Protein AF-A0A165HTV1-F1 (afdb_monomer)

Radius of gyration: 27.48 Å; Cα contacts (8 Å, |Δi|>4): 92; chains: 1; bounding box: 51×58×82 Å

Structure (mmCIF, N/CA/C/O backbone):
data_AF-A0A165HTV1-F1
#
_entry.id   AF-A0A165HTV1-F1
#
loop_
_atom_site.group_PDB
_atom_site.id
_atom_site.type_symbol
_atom_site.label_atom_id
_atom_site.label_alt_id
_atom_site.label_comp_id
_atom_site.label_asym_id
_atom_site.label_entity_id
_atom_site.label_seq_id
_atom_site.pdbx_PDB_ins_code
_atom_site.Cartn_x
_atom_site.Cartn_y
_atom_site.Cartn_z
_atom_site.occupancy
_atom_site.B_iso_or_equiv
_atom_site.auth_seq_id
_atom_site.auth_comp_id
_atom_site.auth_asym_id
_atom_site.auth_atom_id
_atom_site.pdbx_PDB_model_num
ATOM 1 N N . MET A 1 1 ? -6.640 -5.049 62.731 1.00 47.56 1 MET A N 1
ATOM 2 C CA . MET A 1 1 ? -7.026 -6.453 63.006 1.00 47.56 1 MET A CA 1
ATOM 3 C C . MET A 1 1 ? -8.033 -6.910 61.956 1.00 47.56 1 MET A C 1
ATOM 5 O O . MET A 1 1 ? -9.072 -6.269 61.842 1.00 47.56 1 MET A O 1
ATOM 9 N N . PRO A 1 2 ? -7.730 -7.947 61.161 1.00 51.22 2 PRO A N 1
ATOM 10 C CA . PRO A 1 2 ? -8.588 -8.411 60.075 1.00 51.22 2 PRO A CA 1
ATOM 11 C C . PRO A 1 2 ? -9.704 -9.312 60.615 1.00 51.22 2 PRO A C 1
ATOM 13 O O . PRO A 1 2 ? -9.443 -10.218 61.405 1.00 51.22 2 PRO A O 1
ATOM 16 N N . LYS A 1 3 ? -10.946 -9.103 60.170 1.00 51.25 3 LYS A N 1
ATOM 17 C CA . LYS A 1 3 ? -12.055 -10.032 60.431 1.00 51.25 3 LYS A CA 1
ATOM 18 C C . LYS A 1 3 ? -12.548 -10.603 59.104 1.00 51.25 3 LYS A C 1
ATOM 20 O O . LYS A 1 3 ? -13.327 -9.980 58.393 1.00 51.25 3 LYS A O 1
ATOM 25 N N . LYS A 1 4 ? -12.026 -11.790 58.783 1.00 53.06 4 LYS A N 1
ATOM 26 C CA . LYS A 1 4 ? -12.460 -12.660 57.684 1.00 53.06 4 LYS A CA 1
ATOM 27 C C . LYS A 1 4 ? -13.882 -13.174 57.961 1.00 53.06 4 LYS A C 1
ATOM 29 O O . LYS A 1 4 ? -14.156 -13.618 59.074 1.00 53.06 4 LYS A O 1
ATOM 34 N N . ARG A 1 5 ? -14.753 -13.184 56.951 1.00 61.00 5 ARG A N 1
ATOM 35 C CA . ARG A 1 5 ? -15.980 -14.006 56.894 1.00 61.00 5 ARG A CA 1
ATOM 36 C C . ARG A 1 5 ? -15.991 -14.644 55.498 1.00 61.00 5 ARG A C 1
ATOM 38 O O . ARG A 1 5 ? -15.938 -13.912 54.522 1.00 61.00 5 ARG A O 1
ATOM 45 N N . LYS A 1 6 ? -15.573 -15.909 55.394 1.00 51.25 6 LYS A N 1
ATOM 46 C CA . LYS A 1 6 ? -16.342 -17.169 55.511 1.00 51.25 6 LYS A CA 1
ATOM 47 C C . LYS A 1 6 ? -17.028 -17.481 54.174 1.00 51.25 6 LYS A C 1
ATOM 49 O O . LYS A 1 6 ? -18.125 -17.018 53.909 1.00 51.25 6 LYS A O 1
ATOM 54 N N . SER A 1 7 ? -16.281 -18.203 53.345 1.00 56.66 7 SER A N 1
ATOM 55 C CA . SER A 1 7 ? -16.725 -18.924 52.156 1.00 56.66 7 SER A CA 1
ATOM 56 C C . SER A 1 7 ? -17.648 -20.077 52.552 1.00 56.66 7 SER A C 1
ATOM 58 O O . SER A 1 7 ? -17.333 -20.797 53.506 1.00 56.66 7 SER A O 1
ATOM 60 N N . ASP A 1 8 ? -18.735 -20.255 51.807 1.00 55.16 8 ASP A N 1
ATOM 61 C CA . ASP A 1 8 ? -19.565 -21.459 51.842 1.00 55.16 8 ASP A CA 1
ATOM 62 C C . ASP A 1 8 ? -18.913 -22.619 51.057 1.00 55.16 8 ASP A C 1
ATOM 64 O O . ASP A 1 8 ? -18.135 -22.367 50.129 1.00 55.16 8 ASP A O 1
ATOM 68 N N . PRO A 1 9 ? -19.185 -23.882 51.443 1.00 50.53 9 PRO A N 1
ATOM 69 C CA . PRO A 1 9 ? -18.551 -25.075 50.895 1.00 50.53 9 PRO A CA 1
ATOM 70 C C . PRO A 1 9 ? -19.368 -25.675 49.741 1.00 50.53 9 PRO A C 1
ATOM 72 O O . PRO A 1 9 ? -20.582 -25.827 49.842 1.00 50.53 9 PRO A O 1
ATOM 75 N N . ILE A 1 10 ? -18.691 -26.086 48.668 1.00 51.69 10 ILE A N 1
ATOM 76 C CA . ILE A 1 10 ? -19.240 -27.034 47.693 1.00 51.69 10 ILE A CA 1
ATOM 77 C C . ILE A 1 10 ? -18.378 -28.296 47.782 1.00 51.69 10 ILE A C 1
ATOM 79 O O . ILE A 1 10 ? -17.243 -28.326 47.307 1.00 51.69 10 ILE A O 1
ATOM 83 N N . ASP A 1 11 ? -18.933 -29.291 48.475 1.00 42.69 11 ASP A N 1
ATOM 84 C CA . ASP A 1 11 ? -18.654 -30.726 48.339 1.00 42.69 11 ASP A CA 1
ATOM 85 C C . ASP A 1 11 ? -18.719 -31.086 46.838 1.00 42.69 11 ASP A C 1
ATOM 87 O O . ASP A 1 11 ? -19.642 -30.673 46.142 1.00 42.69 11 ASP A O 1
ATOM 91 N N . GLY A 1 12 ? -17.760 -31.765 46.216 1.00 39.94 12 GLY A N 1
ATOM 92 C CA . GLY A 1 12 ? -17.128 -32.982 46.703 1.00 39.94 12 GLY A CA 1
ATOM 93 C C . GLY A 1 12 ? -17.644 -34.167 45.882 1.00 39.94 12 GLY A C 1
ATOM 94 O O . GLY A 1 12 ? -18.476 -34.935 46.342 1.00 39.94 12 GLY A O 1
ATOM 95 N N . ALA A 1 13 ? -17.154 -34.315 44.650 1.00 42.66 13 ALA A N 1
ATOM 96 C CA . ALA A 1 13 ? -17.182 -35.590 43.936 1.00 42.66 13 ALA A CA 1
ATOM 97 C C . ALA A 1 13 ? -15.896 -35.712 43.110 1.00 42.66 13 ALA A C 1
ATOM 99 O O . ALA A 1 13 ? -15.785 -35.221 41.988 1.00 42.66 13 ALA A O 1
ATOM 100 N N . VAL A 1 14 ? -14.904 -36.312 43.758 1.00 46.09 14 VAL A N 1
ATOM 101 C CA . VAL A 1 14 ? -13.674 -36.851 43.183 1.00 46.09 14 VAL A CA 1
ATOM 102 C C . VAL A 1 14 ? -13.957 -38.302 42.761 1.00 46.09 14 VAL A C 1
ATOM 104 O O . VAL A 1 14 ? -14.772 -38.974 43.390 1.00 46.09 14 VAL A O 1
ATOM 107 N N . 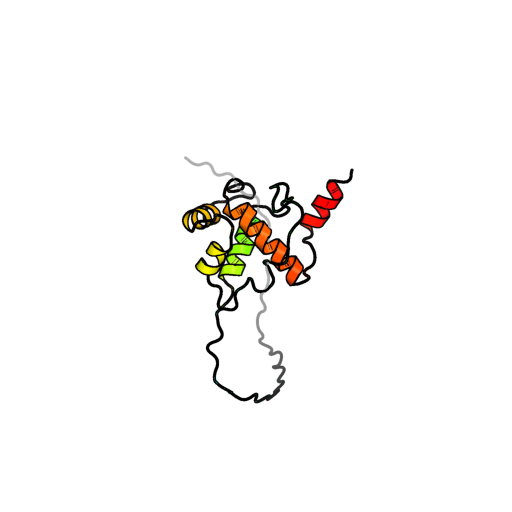GLU A 1 15 ? -13.494 -38.745 41.593 1.00 42.53 15 GLU A N 1
ATOM 108 C CA . GLU A 1 15 ? -12.439 -39.761 41.359 1.00 42.53 15 GLU A CA 1
ATOM 109 C C . GLU A 1 15 ? -12.725 -40.358 39.947 1.00 42.53 15 GLU A C 1
ATOM 111 O O . GLU A 1 15 ? -13.864 -40.259 39.482 1.00 42.53 15 GLU A O 1
ATOM 116 N N . PRO A 1 16 ? -11.832 -41.129 39.295 1.00 50.03 16 PRO A N 1
ATOM 117 C CA . PRO A 1 16 ? -10.380 -41.007 39.201 1.00 50.03 16 PRO A CA 1
ATOM 118 C C . PRO A 1 16 ? -9.821 -41.195 37.764 1.00 50.03 16 PRO A C 1
ATOM 120 O O . PRO A 1 16 ? -10.471 -41.675 36.842 1.00 50.03 16 PRO A O 1
ATOM 123 N N . ASN A 1 17 ? -8.546 -40.822 37.654 1.00 42.66 17 ASN A N 1
ATOM 124 C CA . ASN A 1 17 ? -7.499 -41.073 36.653 1.00 42.66 17 ASN A CA 1
ATOM 125 C C . ASN A 1 17 ? -7.639 -42.228 35.630 1.00 42.66 17 ASN A C 1
ATOM 127 O O . ASN A 1 17 ? -8.029 -43.343 35.971 1.00 42.66 17 ASN A O 1
ATOM 131 N N . GLY A 1 18 ? -7.088 -41.996 34.426 1.00 32.91 18 GLY A N 1
ATOM 132 C CA . GLY A 1 18 ? -6.685 -43.050 33.484 1.00 32.91 18 GLY A CA 1
ATOM 133 C C . GLY A 1 18 ? -6.044 -42.542 32.180 1.00 32.91 18 GLY A C 1
ATOM 134 O O . GLY A 1 18 ? -6.711 -42.494 31.154 1.00 32.91 18 GLY A O 1
ATOM 135 N N . ASP A 1 19 ? -4.751 -42.199 32.212 1.00 41.09 19 ASP A N 1
ATOM 136 C CA . ASP A 1 19 ? -3.818 -42.318 31.067 1.00 41.09 19 ASP A CA 1
ATOM 137 C C . ASP A 1 19 ? -3.170 -43.716 31.200 1.00 41.09 19 ASP A C 1
ATOM 139 O O . ASP A 1 19 ? -2.863 -44.080 32.344 1.00 41.09 19 ASP A O 1
ATOM 143 N N . PRO A 1 20 ? -3.021 -44.556 30.146 1.00 43.56 20 PRO A N 1
ATOM 144 C CA . PRO A 1 20 ? -2.063 -44.290 29.063 1.00 43.56 20 PRO A CA 1
ATOM 145 C C . PRO A 1 20 ? -2.408 -44.886 27.684 1.00 43.56 20 PRO A C 1
ATOM 147 O O . PRO A 1 20 ? -3.185 -45.829 27.557 1.00 43.56 20 PRO A O 1
ATOM 150 N N . GLY A 1 21 ? -1.734 -44.426 26.624 1.00 32.41 21 GLY A N 1
ATOM 151 C CA . GLY A 1 21 ? -1.620 -45.258 25.420 1.00 32.41 21 GLY A CA 1
ATOM 152 C C . GLY A 1 21 ? -1.330 -44.542 24.112 1.00 32.41 21 GLY A C 1
ATOM 153 O O . GLY A 1 21 ? -2.235 -44.154 23.381 1.00 32.41 21 GLY A O 1
ATOM 154 N N . SER A 1 22 ? -0.047 -44.505 23.752 1.00 44.62 22 SER A N 1
ATOM 155 C CA . SER A 1 22 ? 0.404 -44.408 22.362 1.00 44.62 22 SER A CA 1
ATOM 156 C C . SER A 1 22 ? -0.368 -45.367 21.448 1.00 44.62 22 SER A C 1
ATOM 158 O O . SER A 1 22 ? -0.329 -46.579 21.654 1.00 44.62 22 SER A O 1
ATOM 160 N N . SER A 1 23 ? -0.939 -44.859 20.353 1.00 45.19 23 SER A N 1
ATOM 161 C CA . SER A 1 23 ? -1.073 -45.666 19.143 1.00 45.19 23 SER A CA 1
ATOM 162 C C . SER A 1 23 ? -0.932 -44.834 17.875 1.00 45.19 23 SER A C 1
ATOM 164 O O . SER A 1 23 ? -1.604 -43.833 17.641 1.00 45.19 23 SER A O 1
ATOM 166 N N . LYS A 1 24 ? 0.027 -45.297 17.084 1.00 47.06 24 LYS A N 1
ATOM 167 C CA . LYS A 1 24 ? 0.485 -44.830 15.784 1.00 47.06 24 LYS A CA 1
ATOM 168 C C . LYS A 1 24 ? -0.684 -44.751 14.795 1.00 47.06 24 LYS A C 1
ATOM 170 O O . LYS A 1 24 ? -1.424 -45.720 14.651 1.00 47.06 24 LYS A O 1
ATOM 175 N N . ARG A 1 25 ? -0.766 -43.674 14.008 1.00 40.16 25 ARG A N 1
ATOM 176 C CA . ARG A 1 25 ? -1.378 -43.741 12.672 1.00 40.16 25 ARG A CA 1
ATOM 177 C C . ARG A 1 25 ? -0.339 -43.424 11.610 1.00 40.16 25 ARG A C 1
ATOM 179 O O . ARG A 1 25 ? 0.544 -42.594 11.795 1.00 40.16 25 ARG A O 1
ATOM 186 N N . ALA A 1 26 ? -0.426 -44.252 10.582 1.00 38.34 26 ALA A N 1
ATOM 187 C CA . ALA A 1 26 ? 0.586 -44.582 9.610 1.00 38.34 26 ALA A CA 1
ATOM 188 C C . ALA A 1 26 ? 1.022 -43.406 8.735 1.00 38.34 26 ALA A C 1
ATOM 190 O O . ALA A 1 26 ? 0.245 -42.517 8.396 1.00 38.34 26 ALA A O 1
ATOM 191 N N . ARG A 1 27 ? 2.290 -43.507 8.336 1.00 39.53 27 ARG A N 1
ATOM 192 C CA . ARG A 1 27 ? 2.888 -42.864 7.172 1.00 39.53 27 ARG A CA 1
ATOM 193 C C . ARG A 1 27 ? 2.050 -43.226 5.941 1.00 39.53 27 ARG A C 1
ATOM 195 O O . ARG A 1 27 ? 1.814 -44.411 5.716 1.00 39.53 27 ARG A O 1
ATOM 202 N N . HIS A 1 28 ? 1.615 -42.231 5.174 1.00 37.28 28 HIS A N 1
ATOM 203 C CA . HIS A 1 28 ? 1.275 -42.453 3.775 1.00 37.28 28 HIS A CA 1
ATOM 204 C C . HIS A 1 28 ? 2.511 -42.098 2.964 1.00 37.28 28 HIS A C 1
ATOM 206 O O . HIS A 1 28 ? 2.866 -40.932 2.803 1.00 37.28 28 HIS A O 1
ATOM 212 N N . ASP A 1 29 ? 3.186 -43.164 2.577 1.00 36.09 29 ASP A N 1
ATOM 213 C CA . ASP A 1 29 ? 4.244 -43.211 1.596 1.00 36.09 29 ASP A CA 1
ATOM 214 C C . ASP A 1 29 ? 3.612 -42.977 0.218 1.00 36.09 29 ASP A C 1
ATOM 216 O O . ASP A 1 29 ? 2.702 -43.703 -0.180 1.00 36.09 29 ASP A O 1
ATOM 220 N N . THR A 1 30 ? 4.033 -41.921 -0.467 1.00 43.62 30 THR A N 1
ATOM 221 C CA . THR A 1 30 ? 3.976 -41.862 -1.928 1.00 43.62 30 THR A CA 1
ATOM 222 C C . THR A 1 30 ? 5.293 -41.279 -2.380 1.00 43.62 30 THR A C 1
ATOM 224 O O . THR A 1 30 ? 5.436 -40.063 -2.515 1.00 43.62 30 THR A O 1
ATOM 227 N N . ASP A 1 31 ? 6.244 -42.184 -2.575 1.00 38.78 31 ASP A N 1
ATOM 228 C CA . ASP A 1 31 ? 7.296 -42.048 -3.565 1.00 38.78 31 ASP A CA 1
ATOM 229 C C . ASP A 1 31 ? 6.686 -41.614 -4.907 1.00 38.78 31 ASP A C 1
ATOM 231 O O . ASP A 1 31 ? 5.995 -42.378 -5.582 1.00 38.78 31 ASP A O 1
ATOM 235 N N . LEU A 1 32 ? 6.944 -40.369 -5.297 1.00 44.56 32 LEU A N 1
ATOM 236 C CA . LEU A 1 32 ? 6.992 -39.979 -6.699 1.00 44.56 32 LEU A CA 1
ATOM 237 C C . LEU A 1 32 ? 8.322 -39.274 -6.921 1.00 44.56 32 LEU A C 1
ATOM 239 O O . LEU A 1 32 ? 8.458 -38.054 -6.829 1.00 44.56 32 LEU A O 1
ATOM 243 N N . ASP A 1 33 ? 9.302 -40.134 -7.173 1.00 35.94 33 ASP A N 1
ATOM 244 C CA . ASP A 1 33 ? 10.484 -39.861 -7.963 1.00 35.94 33 ASP A CA 1
ATOM 245 C C . ASP A 1 33 ? 10.069 -39.152 -9.261 1.00 35.94 33 ASP A C 1
ATOM 247 O O . ASP A 1 33 ? 9.406 -39.713 -10.134 1.00 35.94 33 ASP A O 1
ATOM 251 N N . ALA A 1 34 ? 10.418 -37.877 -9.353 1.00 39.06 34 ALA A N 1
ATOM 252 C CA . ALA A 1 34 ? 10.495 -37.168 -10.613 1.00 39.06 34 ALA A CA 1
ATOM 253 C C . ALA A 1 34 ? 11.790 -36.366 -10.586 1.00 39.06 34 ALA A C 1
ATOM 255 O O . ALA A 1 34 ? 11.840 -35.199 -10.195 1.00 39.06 34 ALA A O 1
ATOM 256 N N . THR A 1 35 ? 12.862 -37.044 -10.983 1.00 42.78 35 THR A N 1
ATOM 257 C CA . THR A 1 35 ? 14.114 -36.429 -11.396 1.00 42.78 35 THR A CA 1
ATOM 258 C C . THR A 1 35 ? 13.819 -35.443 -12.528 1.00 42.78 35 THR A C 1
ATOM 260 O O . THR A 1 35 ? 13.558 -35.845 -13.661 1.00 42.78 35 THR A O 1
ATOM 263 N N . MET A 1 36 ? 13.843 -34.146 -12.233 1.00 44.41 36 MET A N 1
ATOM 264 C CA . MET A 1 36 ? 13.860 -33.101 -13.255 1.00 44.41 36 MET A CA 1
ATOM 265 C C . MET A 1 36 ? 15.119 -32.270 -13.053 1.00 44.41 36 MET A C 1
ATOM 267 O O . MET A 1 36 ? 15.149 -31.298 -12.306 1.00 44.41 36 MET A O 1
ATOM 271 N N . ASP A 1 37 ? 16.175 -32.814 -13.650 1.00 33.66 37 ASP A N 1
ATOM 272 C CA . ASP A 1 37 ? 17.230 -32.126 -14.383 1.00 33.66 37 ASP A CA 1
ATOM 273 C C . ASP A 1 37 ? 17.591 -30.709 -13.912 1.00 33.66 37 ASP A C 1
ATOM 275 O O . ASP A 1 37 ? 16.935 -29.706 -14.204 1.00 33.66 37 ASP A O 1
ATOM 279 N N . ALA A 1 38 ? 18.716 -30.648 -13.203 1.00 45.19 38 ALA A N 1
ATOM 280 C CA . ALA A 1 38 ? 19.473 -29.431 -13.007 1.00 45.19 38 ALA A CA 1
ATOM 281 C C . ALA A 1 38 ? 20.043 -28.962 -14.354 1.00 45.19 38 ALA A C 1
ATOM 283 O O . ALA A 1 38 ? 21.141 -29.353 -14.742 1.00 45.19 38 ALA A O 1
ATOM 284 N N . SER A 1 39 ? 19.328 -28.056 -15.014 1.00 44.88 39 SER A N 1
ATOM 285 C CA . SER A 1 39 ? 19.890 -27.221 -16.070 1.00 44.88 39 SER A CA 1
ATOM 286 C C . SER A 1 39 ? 20.094 -25.803 -15.541 1.00 44.88 39 SER A C 1
ATOM 288 O O . SER A 1 39 ? 19.166 -25.035 -15.294 1.00 44.88 39 SER A O 1
ATOM 290 N N . SER A 1 40 ? 21.366 -25.495 -15.305 1.00 47.34 40 SER A N 1
ATOM 291 C CA . SER A 1 40 ? 21.884 -24.181 -14.953 1.00 47.34 40 SER A CA 1
ATOM 292 C C . SER A 1 40 ? 21.719 -23.166 -16.087 1.00 47.34 40 SER A C 1
ATOM 294 O O . SER A 1 40 ? 21.837 -23.534 -17.252 1.00 47.34 40 SER A O 1
ATOM 296 N N . ALA A 1 41 ? 21.678 -21.891 -15.690 1.00 36.50 41 ALA A N 1
ATOM 297 C CA . ALA A 1 41 ? 22.098 -20.690 -16.423 1.00 36.50 41 ALA A CA 1
ATOM 298 C C . ALA A 1 41 ? 20.973 -19.724 -16.818 1.00 36.50 41 ALA A C 1
ATOM 300 O O . ALA A 1 41 ? 20.183 -19.934 -17.730 1.00 36.50 41 ALA A O 1
ATOM 301 N N . GLY A 1 42 ? 21.008 -18.595 -16.119 1.00 36.88 42 GLY A N 1
ATOM 302 C CA . GLY A 1 42 ? 20.244 -17.389 -16.362 1.00 36.88 42 GLY A CA 1
ATOM 303 C C . GLY A 1 42 ? 20.093 -16.706 -15.019 1.00 36.88 42 GLY A C 1
ATOM 304 O O . GLY A 1 42 ? 19.279 -17.140 -14.210 1.00 36.88 42 GLY A O 1
ATOM 305 N N . VAL A 1 43 ? 20.918 -15.698 -14.729 1.00 47.16 43 VAL A N 1
ATOM 306 C CA . VAL A 1 43 ? 20.680 -14.812 -13.585 1.00 47.16 43 VAL A CA 1
ATOM 307 C C . VAL A 1 43 ? 19.327 -14.173 -13.868 1.00 47.16 43 VAL A C 1
ATOM 309 O O . VAL A 1 43 ? 19.234 -13.263 -14.686 1.00 47.16 43 VAL A O 1
ATOM 312 N N . ALA A 1 44 ? 18.263 -14.761 -13.319 1.00 41.81 44 ALA A N 1
ATOM 313 C CA . ALA A 1 44 ? 16.916 -14.276 -13.528 1.00 41.81 44 ALA A CA 1
ATOM 314 C C . ALA A 1 44 ? 16.911 -12.855 -12.979 1.00 41.81 44 ALA A C 1
ATOM 316 O O . ALA A 1 44 ? 17.152 -12.656 -11.784 1.00 41.81 44 ALA A O 1
ATOM 317 N N . ALA A 1 45 ? 16.716 -11.889 -13.878 1.00 51.84 45 ALA A N 1
ATOM 318 C CA . ALA A 1 45 ? 16.453 -10.509 -13.517 1.00 51.84 45 ALA A CA 1
ATOM 319 C C . ALA A 1 45 ? 15.434 -10.495 -12.365 1.00 51.84 45 ALA A C 1
ATOM 321 O O . ALA A 1 45 ? 14.593 -11.407 -12.308 1.00 51.84 45 ALA A O 1
ATOM 322 N N . PRO A 1 46 ? 15.514 -9.526 -11.432 1.00 50.06 46 PRO A N 1
ATOM 323 C CA . PRO A 1 46 ? 14.507 -9.416 -10.387 1.00 50.06 46 PRO A CA 1
ATOM 324 C C . PRO A 1 46 ? 13.145 -9.518 -11.067 1.00 50.06 46 PRO A C 1
ATOM 326 O O . PRO A 1 46 ? 12.918 -8.847 -12.075 1.00 50.06 46 PRO A O 1
ATOM 329 N N . ILE A 1 47 ? 12.292 -10.436 -10.595 1.00 49.56 47 ILE A N 1
ATOM 330 C CA . ILE A 1 47 ? 10.910 -10.507 -11.062 1.00 49.56 47 ILE A CA 1
ATOM 331 C C . ILE A 1 47 ? 10.359 -9.147 -10.681 1.00 49.56 47 ILE A C 1
ATOM 333 O O . ILE A 1 47 ? 10.059 -8.910 -9.510 1.00 49.56 47 ILE A O 1
ATOM 337 N N . THR A 1 48 ? 10.338 -8.217 -11.632 1.00 55.47 48 THR A N 1
ATOM 338 C CA . THR A 1 48 ? 9.796 -6.904 -11.365 1.00 55.47 48 THR A CA 1
ATOM 339 C C . THR A 1 48 ? 8.348 -7.216 -11.049 1.00 55.47 48 THR A C 1
ATOM 341 O O . THR A 1 48 ? 7.622 -7.795 -11.859 1.00 55.47 48 THR A O 1
ATOM 344 N N . ALA A 1 49 ? 7.907 -6.920 -9.828 1.00 59.34 49 ALA A N 1
ATOM 345 C CA . ALA A 1 49 ? 6.539 -7.207 -9.395 1.00 59.34 49 ALA A CA 1
ATOM 346 C C . ALA A 1 49 ? 5.478 -6.461 -10.245 1.00 59.34 49 ALA A C 1
ATOM 348 O O . ALA A 1 49 ? 4.280 -6.568 -9.991 1.00 59.34 49 ALA A O 1
ATOM 349 N N . TYR A 1 50 ? 5.938 -5.771 -11.290 1.00 62.56 50 TYR A N 1
ATOM 350 C CA . TYR A 1 50 ? 5.365 -4.691 -12.053 1.00 62.56 50 TYR A CA 1
ATOM 351 C C . TYR A 1 50 ? 5.275 -4.941 -13.551 1.00 62.56 50 TYR A C 1
ATOM 353 O O . TYR A 1 50 ? 4.694 -4.102 -14.238 1.00 62.56 50 TYR A O 1
ATOM 361 N N . ASP A 1 51 ? 5.795 -6.057 -14.069 1.00 67.94 51 ASP A N 1
ATOM 362 C CA . ASP A 1 51 ? 5.599 -6.376 -15.483 1.00 67.94 51 ASP A CA 1
ATOM 363 C C . ASP A 1 51 ? 4.087 -6.433 -15.791 1.00 67.94 51 ASP A C 1
ATOM 365 O O . ASP A 1 51 ? 3.318 -7.126 -15.108 1.00 67.94 51 ASP A O 1
ATOM 369 N N . GLY A 1 52 ? 3.647 -5.586 -16.727 1.00 72.38 52 GLY A N 1
ATOM 370 C CA . GLY A 1 52 ? 2.242 -5.383 -17.100 1.00 72.38 52 GLY A CA 1
ATOM 371 C C . GLY A 1 52 ? 1.361 -4.557 -16.146 1.00 72.38 52 GLY A C 1
ATOM 372 O O . GLY A 1 52 ? 0.168 -4.435 -16.410 1.00 72.38 52 GLY A O 1
ATOM 373 N N . LEU A 1 53 ? 1.876 -3.976 -15.048 1.00 81.44 53 LEU A N 1
ATOM 374 C CA . LEU A 1 53 ? 1.053 -3.117 -14.168 1.00 81.44 53 LEU A CA 1
ATOM 375 C C . LEU A 1 53 ? 0.870 -1.693 -14.711 1.00 81.44 53 LEU A C 1
ATOM 377 O O . LEU A 1 53 ? -0.152 -1.072 -14.429 1.00 81.44 53 LEU A O 1
ATOM 381 N N . ARG A 1 54 ? 1.825 -1.174 -15.491 1.00 78.19 54 ARG A N 1
ATOM 382 C CA . ARG A 1 54 ? 1.753 0.184 -16.066 1.00 78.19 54 ARG A CA 1
ATOM 383 C C . ARG A 1 54 ? 0.606 0.347 -17.065 1.00 78.19 54 ARG A C 1
ATOM 385 O O . ARG A 1 54 ? 0.010 1.415 -17.131 1.00 78.19 54 ARG A O 1
ATOM 392 N N . ASP A 1 55 ? 0.263 -0.725 -17.774 1.00 81.69 55 ASP A N 1
ATOM 393 C CA . ASP A 1 55 ? -0.818 -0.734 -18.766 1.00 81.69 55 ASP A CA 1
ATOM 394 C C . ASP A 1 55 ? -2.215 -0.806 -18.123 1.00 81.69 55 ASP A C 1
ATOM 396 O O . ASP A 1 55 ? -3.229 -0.581 -18.785 1.00 81.69 55 ASP A O 1
ATOM 400 N N . ILE A 1 56 ? -2.287 -1.106 -16.820 1.00 84.06 56 ILE A N 1
ATOM 401 C CA . ILE A 1 56 ? -3.536 -1.152 -16.060 1.00 84.06 56 ILE A CA 1
ATOM 402 C C . ILE A 1 56 ? -3.774 0.228 -15.447 1.00 84.06 56 ILE A C 1
ATOM 404 O O . ILE A 1 56 ? -3.160 0.591 -14.442 1.00 84.06 56 ILE A O 1
ATOM 408 N N . ILE A 1 57 ? -4.694 0.982 -16.045 1.00 81.94 57 ILE A N 1
ATOM 409 C CA . ILE A 1 57 ? -5.135 2.290 -15.549 1.00 81.94 57 ILE A CA 1
ATOM 410 C C . ILE A 1 57 ? -6.433 2.100 -14.765 1.00 81.94 57 ILE A C 1
ATOM 412 O O . ILE A 1 57 ? -7.409 1.564 -15.295 1.00 81.94 57 ILE A O 1
ATOM 416 N N . LEU A 1 58 ? -6.452 2.526 -13.501 1.00 83.25 58 LEU A N 1
ATOM 417 C CA . LEU A 1 58 ? -7.664 2.490 -12.685 1.00 83.25 58 LEU A CA 1
ATOM 418 C C . LEU A 1 58 ? -8.516 3.744 -12.926 1.00 83.25 58 LEU A C 1
ATOM 420 O O . LEU A 1 58 ? -8.004 4.854 -13.077 1.00 83.25 58 LEU A O 1
ATOM 424 N N . GLU A 1 59 ? -9.839 3.584 -12.909 1.00 78.81 59 GLU A N 1
ATOM 425 C CA . GLU A 1 59 ? -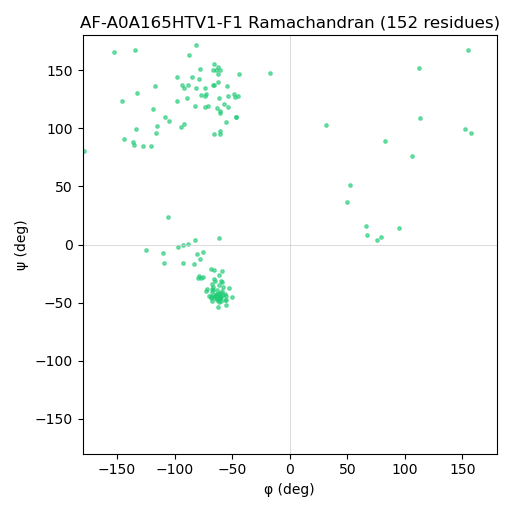10.757 4.724 -12.984 1.00 78.81 59 GLU A CA 1
ATOM 426 C C . GLU A 1 59 ? -10.557 5.662 -11.781 1.00 78.81 59 GLU A C 1
ATOM 428 O O . GLU A 1 59 ? -10.597 5.235 -10.623 1.00 78.81 59 GLU A O 1
ATOM 433 N N . GLY A 1 60 ? -10.329 6.949 -12.060 1.00 76.94 60 GLY A N 1
ATOM 434 C CA . GLY A 1 60 ? -10.078 7.972 -11.041 1.00 76.94 60 GLY A CA 1
ATOM 435 C C . GLY A 1 60 ? -8.655 7.991 -10.469 1.00 76.94 60 GLY A C 1
ATOM 436 O O . GLY A 1 60 ? -8.400 8.754 -9.537 1.00 76.94 60 GLY A O 1
ATOM 437 N N . GLU A 1 61 ? -7.727 7.187 -11.006 1.00 78.25 61 GLU A N 1
ATOM 438 C CA . GLU A 1 61 ? -6.314 7.171 -10.590 1.00 78.25 61 GLU A CA 1
ATOM 439 C C . GLU A 1 61 ? -5.631 8.523 -10.817 1.00 78.25 61 GLU A C 1
ATOM 441 O O . GLU A 1 61 ? -4.996 9.051 -9.909 1.00 78.25 61 GLU A O 1
ATOM 446 N N . HIS A 1 62 ? -5.814 9.103 -12.006 1.00 72.69 62 HIS A N 1
ATOM 447 C CA . HIS A 1 62 ? -5.192 10.371 -12.393 1.00 72.69 62 HIS A CA 1
ATOM 448 C C . HIS A 1 62 ? -5.883 11.593 -11.761 1.00 72.69 62 HIS A C 1
ATOM 450 O O . HIS A 1 62 ? -5.242 12.602 -11.481 1.00 72.69 62 HIS A O 1
ATOM 456 N N . ASP A 1 63 ? -7.183 11.490 -11.479 1.00 75.50 63 ASP A N 1
ATOM 457 C CA . ASP A 1 63 ? -7.990 12.611 -10.979 1.00 75.50 63 ASP A CA 1
ATOM 458 C C . ASP A 1 63 ? -8.056 12.657 -9.442 1.00 75.50 63 ASP A C 1
ATOM 460 O O . ASP A 1 63 ? -8.729 13.509 -8.860 1.00 75.50 63 ASP A O 1
ATOM 464 N N . GLY A 1 64 ? -7.405 11.708 -8.758 1.00 71.56 64 GLY A N 1
ATOM 465 C CA . GLY A 1 64 ? -7.425 11.591 -7.296 1.00 71.56 64 GLY A CA 1
ATOM 466 C C . GLY A 1 64 ? -8.791 11.204 -6.709 1.00 71.56 64 GLY A C 1
ATOM 467 O O . GLY A 1 64 ? -8.957 11.203 -5.482 1.00 71.56 64 GLY A O 1
ATOM 468 N N . THR A 1 65 ? -9.755 10.857 -7.566 1.00 79.94 65 THR A N 1
ATOM 469 C CA . THR A 1 65 ? -11.125 10.443 -7.223 1.00 79.94 65 THR A CA 1
ATOM 470 C C . THR A 1 65 ? -11.249 8.939 -6.984 1.00 79.94 65 THR A C 1
ATOM 472 O O . THR A 1 65 ? -12.333 8.453 -6.656 1.00 79.94 65 THR A O 1
ATOM 475 N N . LEU A 1 66 ? -10.141 8.199 -7.108 1.00 84.06 66 LEU A N 1
ATOM 476 C CA . LEU A 1 66 ? -10.082 6.762 -6.883 1.00 84.06 66 LEU A CA 1
ATOM 477 C C . LEU A 1 66 ? -10.645 6.388 -5.506 1.00 84.06 66 LEU A C 1
ATOM 479 O O . LEU A 1 66 ? -10.136 6.789 -4.454 1.00 84.06 66 LEU A O 1
ATOM 483 N N . ARG A 1 67 ? -11.711 5.585 -5.519 1.00 84.56 67 ARG A N 1
ATOM 484 C CA . ARG A 1 67 ? -12.361 5.115 -4.298 1.00 84.56 67 ARG A CA 1
ATOM 485 C C . ARG A 1 67 ? -11.501 4.050 -3.628 1.00 84.56 67 ARG A C 1
ATOM 487 O O . ARG A 1 67 ? -11.272 2.979 -4.188 1.00 84.56 67 ARG A O 1
ATOM 494 N N . VAL A 1 68 ? -11.066 4.344 -2.407 1.00 88.38 68 VAL A N 1
ATOM 495 C CA . VAL A 1 68 ? -10.283 3.427 -1.577 1.00 88.38 68 VAL A CA 1
ATOM 496 C C . VAL A 1 68 ? -11.227 2.571 -0.734 1.00 88.38 68 VAL A C 1
ATOM 498 O O . VAL A 1 68 ? -12.096 3.096 -0.040 1.00 88.38 68 VAL A O 1
ATOM 501 N N . TYR A 1 69 ? -11.069 1.251 -0.821 1.00 88.69 69 TYR A N 1
ATOM 502 C CA . TYR A 1 69 ? -11.925 0.279 -0.124 1.00 88.69 69 TYR A CA 1
ATOM 503 C C . TYR A 1 69 ? -11.225 -0.458 1.024 1.00 88.69 69 TYR A C 1
ATOM 505 O O . TYR A 1 69 ? -11.898 -1.091 1.836 1.00 88.69 69 TYR A O 1
ATOM 513 N N . ASP A 1 70 ? -9.895 -0.410 1.074 1.00 89.88 70 ASP A N 1
ATOM 514 C CA . ASP A 1 70 ? -9.109 -1.009 2.151 1.00 89.88 70 ASP A CA 1
ATOM 515 C C . ASP A 1 70 ? -8.744 0.064 3.169 1.00 89.88 70 ASP A C 1
ATOM 517 O O . ASP A 1 70 ? -8.462 1.189 2.784 1.00 89.88 70 ASP A O 1
ATOM 521 N N . ASP A 1 71 ? -8.720 -0.284 4.452 1.00 93.12 71 ASP A N 1
ATOM 522 C CA . ASP A 1 71 ? -8.254 0.619 5.507 1.00 93.12 71 ASP A CA 1
ATOM 523 C C . ASP A 1 71 ? -6.714 0.625 5.621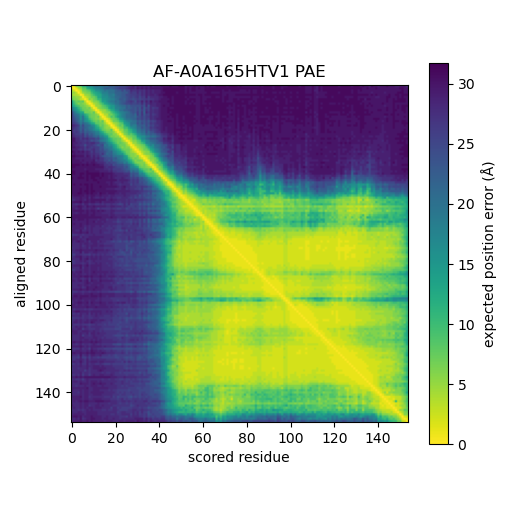 1.00 93.12 71 ASP A C 1
ATOM 525 O O . ASP A 1 71 ? -6.012 -0.187 5.002 1.00 93.12 71 ASP A O 1
ATOM 529 N N . CYS A 1 72 ? -6.152 1.534 6.426 1.00 94.62 72 CYS A N 1
ATOM 530 C CA . CYS A 1 72 ? -4.699 1.622 6.595 1.00 94.62 72 CYS A CA 1
ATOM 531 C C . CYS A 1 72 ? -4.093 0.320 7.153 1.00 94.62 72 CYS A C 1
ATOM 533 O O . CYS A 1 72 ? -2.955 -0.021 6.826 1.00 94.62 72 CYS A O 1
ATOM 535 N N . ASP A 1 73 ? -4.830 -0.433 7.980 1.00 95.06 73 ASP A N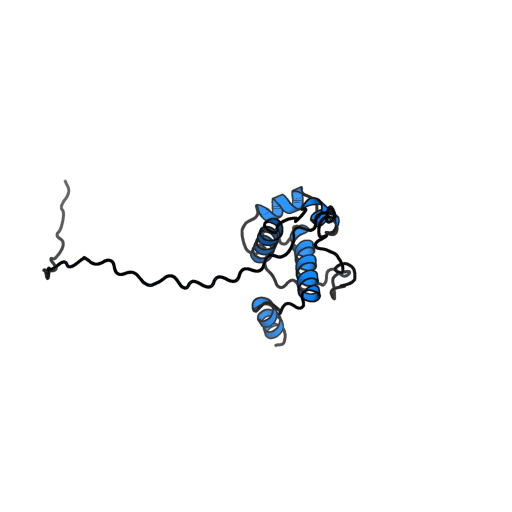 1
ATOM 536 C CA . ASP A 1 73 ? -4.350 -1.700 8.542 1.00 95.06 73 ASP A CA 1
ATOM 537 C C . ASP A 1 73 ? -4.289 -2.809 7.486 1.00 95.06 73 ASP A C 1
ATOM 539 O O . ASP A 1 73 ? -3.335 -3.596 7.468 1.00 95.06 73 ASP A O 1
ATOM 543 N N . ASP A 1 74 ? -5.264 -2.858 6.583 1.00 94.12 74 ASP A N 1
ATOM 544 C CA . ASP A 1 74 ? -5.273 -3.764 5.441 1.00 94.12 74 ASP A CA 1
ATOM 545 C C . ASP A 1 74 ? -4.123 -3.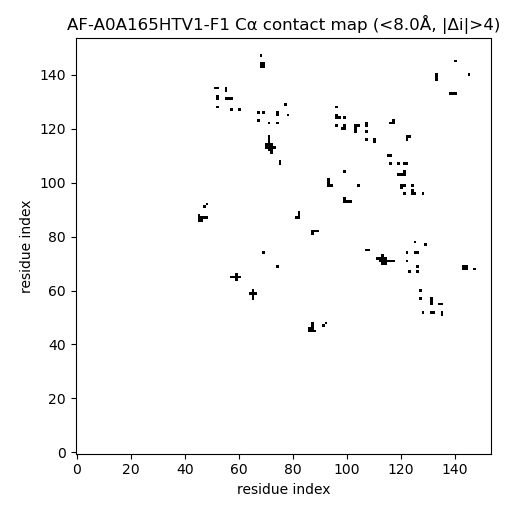458 4.481 1.00 94.12 74 ASP A C 1
ATOM 547 O O . ASP A 1 74 ? -3.406 -4.383 4.085 1.00 94.12 74 ASP A O 1
ATOM 551 N N . VAL A 1 75 ? -3.890 -2.182 4.157 1.00 94.75 75 VAL A N 1
ATOM 552 C CA . VAL A 1 75 ? -2.763 -1.776 3.303 1.00 94.75 75 VAL A CA 1
ATOM 553 C C . VAL A 1 75 ? -1.434 -2.140 3.967 1.00 94.75 75 VAL A C 1
ATOM 555 O O . VAL A 1 75 ? -0.615 -2.819 3.346 1.00 94.75 75 VAL A O 1
ATOM 558 N N . ARG A 1 76 ? -1.240 -1.835 5.259 1.00 96.00 76 ARG A N 1
ATOM 559 C CA . ARG A 1 76 ? -0.049 -2.280 6.009 1.00 96.00 76 ARG A CA 1
ATOM 560 C C . ARG A 1 76 ? 0.121 -3.798 5.977 1.00 96.00 76 ARG A C 1
ATOM 562 O O . ARG A 1 76 ? 1.236 -4.287 5.805 1.00 96.00 76 ARG A O 1
ATOM 569 N N . ARG A 1 77 ? -0.958 -4.575 6.135 1.00 95.31 77 ARG A N 1
ATOM 570 C CA . ARG A 1 77 ? -0.897 -6.046 6.057 1.00 95.31 77 ARG A CA 1
ATOM 571 C C . ARG A 1 77 ? -0.418 -6.502 4.679 1.00 95.31 77 ARG A C 1
ATOM 573 O O . ARG A 1 77 ? 0.455 -7.364 4.610 1.00 95.31 77 ARG A O 1
ATOM 580 N N . LYS A 1 78 ? -0.951 -5.920 3.603 1.00 93.88 78 LYS A N 1
ATOM 581 C CA . LYS A 1 78 ? -0.544 -6.234 2.227 1.00 93.88 78 LYS A CA 1
ATOM 582 C C . LYS A 1 78 ? 0.920 -5.882 1.966 1.00 93.88 78 LYS A C 1
ATOM 584 O O . LYS A 1 78 ? 1.630 -6.713 1.411 1.00 93.88 78 LYS A O 1
ATOM 589 N N . ILE A 1 79 ? 1.392 -4.727 2.443 1.00 93.94 79 ILE A N 1
ATOM 590 C CA . ILE A 1 79 ? 2.807 -4.332 2.341 1.00 93.94 79 ILE A CA 1
ATOM 591 C C . ILE A 1 79 ? 3.702 -5.339 3.072 1.00 93.94 79 ILE A C 1
ATOM 593 O O . ILE A 1 79 ? 4.682 -5.807 2.505 1.00 93.94 79 ILE A O 1
ATOM 597 N N . ARG A 1 80 ? 3.350 -5.758 4.297 1.00 94.69 80 ARG A N 1
ATOM 598 C CA . ARG A 1 80 ? 4.131 -6.780 5.025 1.00 94.69 80 ARG A CA 1
ATOM 599 C C . ARG A 1 80 ? 4.213 -8.105 4.263 1.00 94.69 80 ARG A C 1
ATOM 601 O O . ARG A 1 80 ? 5.276 -8.714 4.231 1.00 94.69 80 ARG A O 1
ATOM 608 N N . LEU A 1 81 ? 3.109 -8.543 3.655 1.00 93.31 81 LEU A N 1
ATOM 609 C CA . LEU A 1 81 ? 3.075 -9.765 2.844 1.00 93.31 81 LEU A CA 1
ATOM 610 C C . LEU A 1 81 ? 3.922 -9.630 1.575 1.00 93.31 81 LEU A C 1
ATOM 612 O O . LEU A 1 81 ? 4.625 -10.567 1.203 1.00 93.31 81 LEU A O 1
ATOM 616 N N . LEU A 1 82 ? 3.891 -8.460 0.939 1.00 91.06 82 LEU A N 1
ATOM 617 C CA . LEU A 1 82 ? 4.718 -8.166 -0.221 1.00 91.06 82 LEU A CA 1
ATOM 618 C C . LEU A 1 82 ? 6.208 -8.213 0.140 1.00 91.06 82 LEU A C 1
ATOM 620 O O . LEU A 1 82 ? 6.962 -8.934 -0.502 1.00 91.06 82 LEU A O 1
ATOM 624 N N . CYS A 1 83 ? 6.605 -7.564 1.237 1.00 90.06 83 CYS A N 1
ATOM 625 C CA . CYS A 1 83 ? 7.979 -7.603 1.741 1.00 90.06 83 CYS A CA 1
ATOM 626 C C . CYS A 1 83 ? 8.454 -9.011 2.136 1.00 90.06 83 CYS A C 1
ATOM 628 O O . CYS A 1 83 ? 9.651 -9.277 2.120 1.00 90.06 83 CYS A O 1
ATOM 630 N N . ALA A 1 84 ? 7.537 -9.911 2.500 1.00 90.75 84 ALA A N 1
ATOM 631 C CA . ALA A 1 84 ? 7.853 -11.307 2.799 1.00 90.75 84 ALA A CA 1
ATOM 632 C C . ALA A 1 84 ? 7.999 -12.182 1.538 1.00 90.75 84 ALA A C 1
ATOM 634 O O . ALA A 1 84 ? 8.393 -13.345 1.640 1.00 90.75 84 ALA A O 1
ATOM 635 N N . THR A 1 85 ? 7.669 -11.656 0.355 1.00 86.94 85 THR A N 1
ATOM 636 C CA . THR A 1 85 ? 7.767 -12.395 -0.906 1.00 86.94 85 THR A CA 1
ATOM 637 C C . THR A 1 85 ? 9.241 -12.548 -1.303 1.00 86.94 85 THR A C 1
ATOM 639 O O . THR A 1 85 ? 9.980 -11.561 -1.320 1.00 86.94 85 THR A O 1
ATOM 642 N N . PRO A 1 86 ? 9.713 -13.765 -1.635 1.00 86.00 86 PRO A N 1
ATOM 643 C CA . PRO A 1 86 ? 11.095 -13.964 -2.050 1.00 86.00 86 PRO A CA 1
ATOM 644 C C . PRO A 1 86 ? 11.385 -13.190 -3.339 1.00 86.00 86 PRO A C 1
ATOM 646 O O . PRO A 1 86 ? 10.569 -13.190 -4.258 1.00 86.00 86 PRO A O 1
ATOM 649 N N . ARG A 1 87 ? 12.576 -12.583 -3.421 1.00 84.12 87 ARG A N 1
ATOM 650 C CA . ARG A 1 87 ? 13.014 -11.724 -4.541 1.00 84.12 87 ARG A CA 1
ATOM 651 C C . ARG A 1 87 ? 12.233 -10.412 -4.693 1.00 84.12 87 ARG A C 1
ATOM 653 O O . ARG A 1 87 ? 12.338 -9.776 -5.736 1.00 84.12 87 ARG A O 1
ATOM 660 N N . PHE A 1 88 ? 11.477 -9.997 -3.677 1.00 86.25 88 PHE A N 1
ATOM 661 C CA . PHE A 1 88 ? 10.920 -8.651 -3.641 1.00 86.25 88 PHE A CA 1
ATOM 662 C C . PHE A 1 88 ? 12.017 -7.623 -3.337 1.00 86.25 88 PHE A C 1
ATOM 664 O O . PHE A 1 88 ? 12.736 -7.746 -2.345 1.00 86.25 88 PHE A O 1
ATOM 671 N N . GLU A 1 89 ? 12.116 -6.602 -4.181 1.00 88.56 89 GLU A N 1
ATOM 672 C CA . GLU A 1 89 ? 13.037 -5.482 -4.018 1.00 88.56 89 GLU A CA 1
ATOM 673 C C . GLU A 1 89 ? 12.235 -4.232 -3.641 1.00 88.56 89 GLU A C 1
ATOM 675 O O . GLU A 1 89 ? 11.462 -3.711 -4.447 1.00 88.56 89 GLU A O 1
ATOM 680 N N . ARG A 1 90 ? 12.385 -3.783 -2.388 1.00 87.12 90 ARG A N 1
ATOM 681 C CA . ARG A 1 90 ? 11.625 -2.648 -1.840 1.00 87.12 90 ARG A CA 1
ATOM 682 C C . ARG A 1 90 ? 11.894 -1.366 -2.618 1.00 87.12 90 ARG A C 1
ATOM 684 O O . ARG A 1 90 ? 10.945 -0.677 -2.958 1.00 87.12 90 ARG A O 1
ATOM 691 N N . ASP A 1 91 ? 13.154 -1.072 -2.902 1.00 87.25 91 ASP A N 1
ATOM 692 C CA . ASP A 1 91 ? 13.554 0.197 -3.511 1.00 87.25 91 ASP A CA 1
ATOM 693 C C . ASP A 1 91 ? 13.026 0.286 -4.949 1.00 87.25 91 ASP A C 1
ATOM 695 O O . ASP A 1 91 ? 12.473 1.302 -5.358 1.00 87.25 91 ASP A O 1
ATOM 699 N N . ALA A 1 92 ? 13.083 -0.823 -5.697 1.00 87.25 92 ALA A N 1
ATOM 700 C CA . ALA A 1 92 ? 12.440 -0.931 -7.006 1.00 87.25 92 ALA A CA 1
ATOM 701 C C . ALA A 1 92 ? 10.914 -0.767 -6.917 1.00 87.25 92 ALA A C 1
ATOM 703 O O . ALA A 1 92 ? 10.302 -0.199 -7.817 1.00 87.25 92 ALA A O 1
ATOM 704 N N . TRP A 1 93 ? 10.297 -1.249 -5.834 1.00 88.06 93 TRP A N 1
ATOM 705 C CA . TRP A 1 93 ? 8.874 -1.051 -5.583 1.00 88.06 93 TRP A CA 1
ATOM 706 C C . TRP A 1 93 ? 8.531 0.403 -5.273 1.00 88.06 93 TRP A C 1
ATOM 708 O O . TRP A 1 93 ? 7.585 0.907 -5.867 1.00 88.06 93 TRP A O 1
ATOM 718 N N . LEU A 1 94 ? 9.310 1.078 -4.431 1.00 88.81 94 LEU A N 1
ATOM 719 C CA . LEU A 1 94 ? 9.121 2.488 -4.092 1.00 88.81 94 LEU A CA 1
ATOM 720 C C . LEU A 1 94 ? 9.318 3.415 -5.291 1.00 88.81 94 LEU A C 1
ATOM 722 O O . LEU A 1 94 ? 8.474 4.269 -5.515 1.00 88.81 94 LEU A O 1
ATOM 726 N N . ASN A 1 95 ? 10.347 3.188 -6.113 1.00 86.00 95 ASN A N 1
ATOM 727 C CA . ASN A 1 95 ? 10.599 3.980 -7.325 1.00 86.00 95 ASN A CA 1
ATOM 728 C C . ASN A 1 95 ? 9.439 3.953 -8.336 1.00 86.00 95 ASN A C 1
ATOM 730 O O . ASN A 1 95 ? 9.340 4.832 -9.188 1.00 86.00 95 ASN A O 1
ATOM 734 N N . GLU A 1 96 ? 8.594 2.924 -8.279 1.00 84.06 96 GLU A N 1
ATOM 735 C CA . GLU A 1 96 ? 7.420 2.789 -9.142 1.00 84.06 96 GLU A CA 1
ATOM 736 C C . GLU A 1 96 ? 6.145 3.362 -8.502 1.00 84.06 96 GLU A C 1
ATOM 738 O O . GLU A 1 96 ? 5.150 3.591 -9.189 1.00 84.06 96 GLU A O 1
ATOM 743 N N . LEU A 1 97 ? 6.145 3.599 -7.187 1.00 85.25 97 LEU A N 1
ATOM 744 C CA . LEU A 1 97 ? 5.073 4.341 -6.540 1.00 85.25 97 LEU A CA 1
ATOM 745 C C . LEU A 1 97 ? 5.266 5.834 -6.825 1.00 85.25 97 LEU A C 1
ATOM 747 O O . LEU A 1 97 ? 6.335 6.387 -6.594 1.00 85.25 97 LEU A O 1
ATOM 751 N N . ASN A 1 98 ? 4.214 6.499 -7.305 1.00 74.94 98 ASN A N 1
ATOM 752 C CA . ASN A 1 98 ? 4.244 7.942 -7.544 1.00 74.94 98 ASN A CA 1
ATOM 753 C C . ASN A 1 98 ? 4.515 8.692 -6.228 1.00 74.94 98 ASN A C 1
ATOM 755 O O . ASN A 1 98 ? 3.658 8.670 -5.339 1.00 74.94 98 ASN A O 1
ATOM 759 N N . ASP A 1 99 ? 5.682 9.338 -6.141 1.00 78.50 99 ASP A N 1
ATOM 760 C CA . ASP A 1 99 ? 6.102 10.243 -5.060 1.00 78.50 99 ASP A CA 1
ATOM 761 C C . ASP A 1 99 ? 5.976 9.645 -3.644 1.00 78.50 99 ASP A C 1
ATOM 763 O O . ASP A 1 99 ? 5.368 10.241 -2.753 1.00 78.50 99 ASP A O 1
ATOM 767 N N . VAL A 1 100 ? 6.522 8.441 -3.430 1.00 88.94 100 VAL A N 1
ATOM 768 C CA . VAL A 1 100 ? 6.636 7.840 -2.090 1.00 88.94 100 VAL A CA 1
ATOM 769 C C . VAL A 1 100 ? 8.099 7.610 -1.742 1.00 88.94 100 VAL A C 1
ATOM 771 O O . VAL A 1 100 ? 8.759 6.769 -2.354 1.00 88.94 100 VAL A O 1
ATOM 774 N N . ASP A 1 101 ? 8.568 8.291 -0.700 1.00 90.38 101 ASP A N 1
ATOM 775 C CA . ASP A 1 101 ? 9.919 8.109 -0.175 1.00 90.38 101 ASP A CA 1
ATOM 776 C C . ASP A 1 101 ? 9.986 6.974 0.870 1.00 90.38 101 ASP A C 1
ATOM 778 O O . ASP A 1 101 ? 8.985 6.556 1.466 1.00 90.38 101 ASP A O 1
ATOM 782 N N . ASP A 1 102 ? 11.197 6.480 1.151 1.00 91.25 102 ASP A N 1
ATOM 783 C CA . ASP A 1 102 ? 11.438 5.470 2.197 1.00 91.25 102 ASP A CA 1
ATOM 784 C C . ASP A 1 102 ? 10.961 5.932 3.585 1.00 91.25 102 ASP A C 1
ATOM 786 O O . ASP A 1 102 ? 10.443 5.132 4.374 1.00 91.25 102 ASP A O 1
ATOM 790 N N . ASP A 1 103 ? 11.119 7.224 3.886 1.00 92.62 103 ASP A N 1
ATOM 791 C CA . ASP A 1 103 ? 10.686 7.814 5.154 1.00 92.62 103 ASP A CA 1
ATOM 792 C C . ASP A 1 103 ? 9.157 7.814 5.284 1.00 92.62 103 ASP A C 1
ATOM 794 O O . ASP A 1 103 ? 8.632 7.497 6.358 1.00 92.62 103 ASP A O 1
ATOM 798 N N . ASP A 1 104 ? 8.434 8.067 4.188 1.00 92.75 104 ASP A N 1
ATOM 799 C CA . ASP A 1 104 ? 6.972 7.991 4.159 1.00 92.75 104 ASP A CA 1
ATOM 800 C C . ASP A 1 104 ? 6.489 6.566 4.395 1.00 92.75 104 ASP A C 1
ATOM 802 O O . ASP A 1 104 ? 5.596 6.342 5.223 1.00 92.75 104 ASP A O 1
ATOM 806 N N . LEU A 1 105 ? 7.109 5.594 3.719 1.00 93.88 105 LEU A N 1
ATOM 807 C CA . LEU A 1 105 ? 6.800 4.181 3.908 1.00 93.88 105 LEU A CA 1
ATOM 808 C C . LEU A 1 105 ? 7.055 3.764 5.357 1.00 93.88 105 LEU A C 1
ATOM 810 O O . LEU A 1 105 ? 6.227 3.079 5.967 1.00 93.88 105 LEU A O 1
ATOM 814 N N . LYS A 1 106 ? 8.190 4.171 5.929 1.00 94.62 106 LYS A N 1
ATOM 815 C CA . LYS A 1 106 ? 8.543 3.860 7.314 1.00 94.62 106 LYS A CA 1
ATOM 816 C C . LYS A 1 106 ? 7.528 4.453 8.289 1.00 94.62 106 LYS A C 1
ATOM 818 O O . LYS A 1 106 ? 6.995 3.714 9.120 1.00 94.62 106 LYS A O 1
ATOM 823 N N . ALA A 1 107 ? 7.205 5.738 8.151 1.00 95.06 107 ALA A N 1
ATOM 824 C CA . ALA A 1 107 ? 6.213 6.412 8.983 1.00 95.06 107 ALA A CA 1
ATOM 825 C C . ALA A 1 107 ? 4.836 5.729 8.887 1.00 95.06 107 ALA A C 1
ATOM 827 O O . ALA A 1 107 ? 4.190 5.462 9.906 1.00 95.06 107 ALA A O 1
ATOM 828 N N . PHE A 1 108 ? 4.411 5.361 7.674 1.00 95.25 108 PHE A N 1
ATOM 829 C CA . PHE A 1 108 ? 3.153 4.651 7.449 1.00 95.25 108 PHE A CA 1
ATOM 830 C C . PHE A 1 108 ? 3.127 3.266 8.109 1.00 95.25 108 PHE A C 1
ATOM 832 O O . PHE A 1 108 ? 2.103 2.856 8.665 1.00 95.25 108 PHE A O 1
ATOM 839 N N . MET A 1 109 ? 4.246 2.539 8.067 1.00 95.12 109 MET A N 1
ATOM 840 C CA . MET A 1 109 ? 4.371 1.187 8.619 1.00 95.12 109 MET A CA 1
ATOM 841 C C . MET A 1 109 ? 4.468 1.159 10.150 1.00 95.12 109 MET A C 1
ATOM 843 O O . MET A 1 109 ? 4.052 0.165 10.759 1.00 95.12 109 MET A O 1
ATOM 847 N N . GLU A 1 110 ? 4.982 2.227 10.766 1.00 95.50 110 GLU A N 1
ATOM 848 C CA . GLU A 1 110 ? 5.038 2.419 12.222 1.00 95.50 110 GLU A CA 1
ATOM 849 C C . GLU A 1 110 ? 3.692 2.874 12.817 1.00 95.50 110 GLU A C 1
ATOM 851 O O . GLU A 1 110 ? 3.389 2.563 13.977 1.00 95.50 110 GLU A O 1
ATOM 856 N N . ALA A 1 111 ? 2.861 3.556 12.023 1.00 94.12 111 ALA A N 1
ATOM 857 C CA . ALA A 1 111 ? 1.525 3.988 12.416 1.00 94.12 111 ALA A CA 1
ATOM 858 C C . ALA A 1 111 ? 0.595 2.812 12.784 1.00 94.12 111 ALA A C 1
ATOM 860 O O . ALA A 1 111 ? 0.698 1.696 12.265 1.00 94.12 111 ALA A O 1
ATOM 861 N N . LYS A 1 112 ? -0.354 3.070 13.694 1.00 93.62 112 LYS A N 1
ATOM 862 C CA . LYS A 1 112 ? -1.279 2.056 14.225 1.00 93.62 112 LYS A CA 1
ATOM 863 C C . LYS A 1 112 ? -2.716 2.552 14.216 1.00 93.62 112 LYS A C 1
ATOM 865 O O . LYS A 1 112 ? -3.003 3.611 14.762 1.00 93.62 112 LYS A O 1
ATOM 870 N N . GLY A 1 113 ? -3.612 1.729 13.682 1.00 92.31 113 GLY A N 1
ATOM 871 C CA . GLY A 1 113 ? -5.051 1.970 13.669 1.00 92.31 113 GLY A CA 1
ATOM 872 C C . GLY A 1 113 ? -5.600 2.226 12.262 1.00 92.31 113 GLY A C 1
ATOM 873 O O . GLY A 1 113 ? -4.891 2.758 11.405 1.00 92.31 113 GLY A O 1
ATOM 874 N N . PRO A 1 114 ? -6.879 1.903 12.019 1.00 91.12 114 PRO A N 1
ATOM 875 C CA . PRO A 1 114 ? -7.436 1.750 10.672 1.00 91.12 114 PRO A CA 1
ATOM 876 C C . PRO A 1 114 ? -7.479 3.044 9.852 1.00 91.12 114 PRO A C 1
ATOM 878 O O . PRO A 1 114 ? -7.520 2.987 8.631 1.00 91.12 114 PRO A O 1
ATOM 881 N N . GLN A 1 115 ? -7.461 4.203 10.512 1.00 91.31 115 GLN A N 1
ATOM 882 C CA . GLN A 1 115 ? -7.492 5.524 9.870 1.00 91.31 115 GLN A CA 1
ATOM 883 C C . GLN A 1 115 ? -6.157 6.276 9.995 1.00 91.31 115 GLN A C 1
ATOM 885 O O . GLN A 1 115 ? -5.985 7.343 9.415 1.00 91.31 115 GLN A O 1
ATOM 890 N N . VAL A 1 116 ? -5.205 5.747 10.771 1.00 92.50 116 VAL A N 1
ATOM 891 C CA . VAL A 1 116 ? -3.944 6.440 11.057 1.00 92.50 116 VAL A CA 1
ATOM 892 C C . VAL A 1 116 ? -2.976 6.209 9.898 1.00 92.50 116 VAL A C 1
ATOM 894 O O . VAL A 1 116 ? -2.633 5.058 9.597 1.00 92.50 116 VAL A O 1
ATOM 897 N N . GLY A 1 117 ? -2.561 7.305 9.258 1.00 89.81 117 GLY A N 1
ATOM 898 C CA . GLY A 1 117 ? -1.741 7.317 8.044 1.00 89.81 117 GLY A CA 1
ATOM 899 C C . GLY A 1 117 ? -2.539 7.431 6.740 1.00 89.81 117 GLY A C 1
ATOM 900 O O . GLY A 1 117 ? -1.984 7.151 5.685 1.00 89.81 117 GLY A O 1
ATOM 901 N N . ALA A 1 118 ? -3.825 7.800 6.790 1.00 90.25 118 ALA A N 1
ATOM 902 C CA . ALA A 1 118 ? -4.645 8.010 5.587 1.00 90.25 118 ALA A CA 1
ATOM 903 C C . ALA A 1 118 ? -4.217 9.245 4.764 1.00 90.25 118 ALA A C 1
ATOM 905 O O . ALA A 1 118 ? -4.531 9.345 3.578 1.00 90.25 118 ALA A O 1
ATOM 906 N N . ASP A 1 119 ? -3.520 10.175 5.411 1.00 90.75 119 ASP A N 1
ATOM 907 C CA . ASP A 1 119 ? -2.883 11.369 4.861 1.00 90.75 119 ASP A CA 1
ATOM 908 C C . ASP A 1 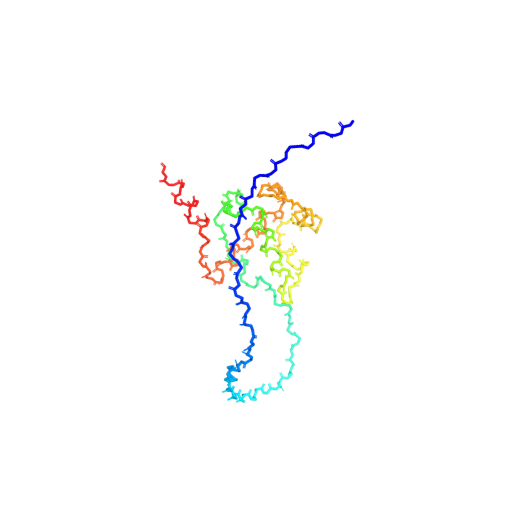119 ? -1.496 11.094 4.260 1.00 90.75 119 ASP A C 1
ATOM 910 O O . ASP A 1 119 ? -1.000 11.901 3.479 1.00 90.75 119 ASP A O 1
ATOM 914 N N . ASN A 1 120 ? -0.880 9.953 4.587 1.00 92.06 120 ASN A N 1
ATOM 915 C CA . ASN A 1 120 ? 0.433 9.586 4.069 1.00 92.06 120 ASN A CA 1
ATOM 916 C C . ASN A 1 120 ? 0.334 9.154 2.588 1.00 92.06 120 ASN A C 1
ATOM 918 O O . ASN A 1 120 ? -0.540 8.342 2.253 1.00 92.06 120 ASN A O 1
ATOM 922 N N . PRO A 1 121 ? 1.235 9.625 1.702 1.00 90.94 121 PRO A N 1
ATOM 923 C CA . PRO A 1 121 ? 1.192 9.304 0.270 1.00 90.94 121 PRO A CA 1
ATOM 924 C C . PRO A 1 121 ? 1.278 7.795 -0.004 1.00 90.94 121 PRO A C 1
ATOM 926 O O . PRO A 1 121 ? 0.591 7.281 -0.893 1.00 90.94 121 PRO A O 1
ATOM 929 N N . THR A 1 122 ? 2.005 7.051 0.840 1.00 93.31 122 THR A N 1
ATOM 930 C CA . THR A 1 122 ? 2.125 5.587 0.769 1.00 93.31 122 THR A CA 1
ATOM 931 C C . THR A 1 122 ? 0.766 4.901 0.745 1.00 93.31 122 THR A C 1
ATOM 933 O O . THR A 1 122 ? 0.595 3.909 0.041 1.00 93.31 122 THR A O 1
ATOM 936 N N . TYR A 1 123 ? -0.221 5.404 1.493 1.00 93.00 123 TYR A N 1
ATOM 937 C CA . TYR A 1 123 ? -1.518 4.744 1.614 1.00 93.00 123 TYR A CA 1
ATOM 938 C C . TYR A 1 123 ? -2.239 4.647 0.266 1.00 93.00 123 TYR A C 1
ATOM 940 O O . TYR A 1 123 ? -2.615 3.550 -0.159 1.00 93.00 123 TYR A O 1
ATOM 948 N N . ARG A 1 124 ? -2.399 5.780 -0.429 1.00 90.81 124 ARG A N 1
ATOM 949 C CA . ARG A 1 124 ? -3.088 5.820 -1.727 1.00 90.81 124 ARG A CA 1
ATOM 950 C C . ARG A 1 124 ? -2.258 5.147 -2.818 1.00 90.81 124 ARG A C 1
ATOM 952 O O . ARG A 1 124 ? -2.809 4.335 -3.561 1.00 90.81 124 ARG A O 1
ATOM 959 N N . SER A 1 125 ? -0.954 5.411 -2.875 1.00 91.69 125 SER A N 1
ATOM 960 C CA . SER A 1 125 ? -0.071 4.834 -3.897 1.00 91.69 125 SER A CA 1
ATOM 961 C C . SER A 1 125 ? 0.031 3.309 -3.772 1.00 91.69 125 SER A C 1
ATOM 963 O O . SER A 1 125 ? -0.141 2.588 -4.758 1.00 91.69 125 SER A O 1
ATOM 965 N N . ALA A 1 126 ? 0.193 2.778 -2.555 1.00 92.69 126 ALA A N 1
ATOM 966 C CA . ALA A 1 126 ? 0.209 1.332 -2.334 1.00 92.69 126 ALA A CA 1
ATOM 967 C C . ALA A 1 126 ? -1.158 0.691 -2.617 1.00 92.69 126 ALA A C 1
ATOM 969 O O . ALA A 1 126 ? -1.218 -0.417 -3.154 1.00 92.69 126 ALA A O 1
ATOM 970 N N . TYR A 1 127 ? -2.263 1.371 -2.290 1.00 92.50 127 TYR A N 1
ATOM 971 C CA . TYR A 1 127 ? -3.603 0.884 -2.617 1.00 92.50 127 TYR A CA 1
ATOM 972 C C . TYR A 1 127 ? -3.788 0.700 -4.131 1.00 92.50 127 TYR A C 1
ATOM 974 O O . TYR A 1 127 ? -4.205 -0.376 -4.569 1.00 92.50 127 TYR A O 1
ATOM 982 N N . VAL A 1 128 ? -3.412 1.710 -4.923 1.00 91.25 128 VAL A N 1
ATOM 983 C CA . VAL A 1 128 ? -3.426 1.657 -6.394 1.00 91.25 128 VAL A CA 1
ATOM 984 C C . VAL A 1 128 ? -2.602 0.475 -6.897 1.00 91.25 128 VAL A C 1
ATOM 986 O O . VAL A 1 128 ? -3.104 -0.329 -7.682 1.00 91.25 128 VAL A O 1
ATOM 989 N N . TYR A 1 129 ? -1.382 0.294 -6.383 1.00 91.31 129 TYR A N 1
ATOM 990 C CA . TYR A 1 129 ? -0.540 -0.849 -6.737 1.00 91.31 129 TYR A CA 1
ATOM 991 C C . TYR A 1 129 ? -1.238 -2.197 -6.491 1.00 91.31 129 TYR A C 1
ATOM 993 O O . TYR A 1 129 ? -1.334 -3.024 -7.400 1.00 91.31 129 TYR A O 1
ATOM 1001 N N . PHE A 1 130 ? -1.775 -2.430 -5.289 1.00 91.31 130 PHE A N 1
ATOM 1002 C CA . PHE A 1 130 ? -2.428 -3.706 -4.972 1.00 91.31 130 PHE A CA 1
ATOM 1003 C C . PHE A 1 130 ? -3.702 -3.943 -5.783 1.00 91.31 130 PHE A C 1
ATOM 1005 O O . PHE A 1 130 ? -4.052 -5.094 -6.055 1.00 91.31 130 PHE A O 1
ATOM 1012 N N . GLU A 1 131 ? -4.394 -2.879 -6.173 1.00 91.06 131 GLU A N 1
ATOM 1013 C CA . GLU A 1 131 ? -5.574 -2.966 -7.018 1.00 91.06 131 GLU A CA 1
ATOM 1014 C C . GLU A 1 131 ? -5.208 -3.317 -8.469 1.00 91.06 131 GLU A C 1
ATOM 1016 O O . GLU A 1 131 ? -5.843 -4.191 -9.063 1.00 91.06 131 GLU A O 1
ATOM 1021 N N . LYS A 1 132 ? -4.121 -2.754 -9.007 1.00 90.06 132 LYS A N 1
ATOM 1022 C CA . LYS A 1 132 ? -3.576 -3.169 -10.309 1.00 90.06 132 LYS A CA 1
ATOM 1023 C C . LYS A 1 132 ? -3.116 -4.627 -10.286 1.00 90.06 132 LYS A C 1
ATOM 1025 O O . LYS A 1 132 ? -3.469 -5.394 -11.180 1.00 90.06 132 LYS A O 1
ATOM 1030 N N . VAL A 1 133 ? -2.421 -5.052 -9.225 1.00 89.00 133 VAL A N 1
ATOM 1031 C CA . VAL A 1 133 ? -2.034 -6.463 -9.023 1.00 89.00 133 VAL A CA 1
ATOM 1032 C C . VAL A 1 133 ? -3.265 -7.373 -8.979 1.00 89.00 133 VAL A C 1
ATOM 1034 O O . VAL A 1 133 ? -3.249 -8.454 -9.561 1.00 89.00 133 VAL A O 1
ATOM 1037 N N . ARG A 1 134 ? -4.360 -6.943 -8.336 1.00 89.75 134 ARG A N 1
ATOM 1038 C CA . ARG A 1 134 ? -5.622 -7.699 -8.297 1.00 89.75 134 ARG A CA 1
ATOM 1039 C C . ARG A 1 134 ? -6.192 -7.924 -9.698 1.00 89.75 134 ARG A C 1
ATOM 1041 O O . ARG A 1 134 ? -6.641 -9.035 -9.975 1.00 89.75 134 ARG A O 1
ATOM 1048 N N . ILE A 1 135 ? -6.189 -6.893 -10.544 1.00 87.94 135 ILE A N 1
ATOM 1049 C CA . ILE A 1 135 ? -6.679 -6.971 -11.928 1.00 87.94 135 ILE A CA 1
ATOM 1050 C C . ILE A 1 135 ? -5.770 -7.873 -12.764 1.00 87.94 135 ILE A C 1
ATOM 1052 O O . ILE A 1 135 ? -6.272 -8.796 -13.401 1.00 87.94 135 ILE A O 1
ATOM 1056 N N . ARG A 1 136 ? -4.447 -7.673 -12.698 1.00 87.50 136 ARG A N 1
ATOM 1057 C CA . ARG A 1 136 ? -3.463 -8.496 -13.418 1.00 87.50 136 ARG A CA 1
ATOM 1058 C C . ARG A 1 136 ? -3.605 -9.981 -13.086 1.00 87.50 136 ARG A C 1
ATOM 1060 O O . ARG A 1 136 ? -3.668 -10.823 -13.976 1.00 87.50 136 ARG A O 1
ATOM 1067 N N . ASP A 1 137 ? -3.694 -10.296 -11.798 1.00 83.75 137 ASP A N 1
ATOM 1068 C CA . ASP A 1 137 ? -3.782 -11.670 -11.304 1.00 83.75 137 ASP A CA 1
ATOM 1069 C C . ASP A 1 137 ? -5.221 -12.237 -11.373 1.00 83.75 137 ASP A C 1
ATOM 1071 O O . ASP A 1 137 ? -5.466 -13.340 -10.884 1.00 83.75 137 ASP A O 1
ATOM 1075 N N . ASN A 1 138 ? -6.191 -11.494 -11.928 1.00 83.12 138 ASN A N 1
ATOM 1076 C CA . ASN A 1 138 ? -7.615 -11.858 -11.994 1.00 83.12 138 ASN A CA 1
ATOM 1077 C C . ASN A 1 138 ? -8.212 -12.299 -10.641 1.00 83.12 138 ASN A C 1
ATOM 1079 O O . ASN A 1 138 ? -9.050 -13.201 -10.557 1.00 83.12 138 ASN A O 1
ATOM 1083 N N . ARG A 1 139 ? -7.783 -11.661 -9.547 1.00 85.31 139 ARG A N 1
ATOM 1084 C CA . ARG A 1 139 ? -8.234 -12.007 -8.194 1.00 85.31 139 ARG A CA 1
ATOM 1085 C C . ARG A 1 139 ? -9.629 -11.431 -7.909 1.00 85.31 139 ARG A C 1
ATOM 1087 O O . ARG A 1 139 ? -9.924 -10.285 -8.283 1.00 85.31 139 ARG A O 1
ATOM 1094 N N . PRO A 1 140 ? -10.489 -12.171 -7.183 1.00 83.25 140 PRO A N 1
ATOM 1095 C CA . PRO A 1 140 ? -11.811 -11.679 -6.818 1.00 83.25 140 PRO A CA 1
ATOM 1096 C C . PRO A 1 140 ? -11.716 -10.427 -5.936 1.00 83.25 140 PRO A C 1
ATOM 1098 O O . PRO A 1 140 ? -10.738 -10.219 -5.212 1.00 83.25 140 PRO A O 1
ATOM 1101 N N . LYS A 1 141 ? -12.752 -9.582 -5.989 1.00 85.25 141 LYS A N 1
ATOM 1102 C CA . LYS A 1 141 ? -12.884 -8.433 -5.083 1.00 85.25 141 LYS A CA 1
ATOM 1103 C C . LYS A 1 141 ? -12.983 -8.922 -3.632 1.00 85.25 141 LYS A C 1
ATOM 1105 O O . LYS A 1 141 ? -13.554 -9.977 -3.352 1.00 85.25 141 LYS A O 1
ATOM 1110 N N . THR A 1 142 ? -12.444 -8.146 -2.695 1.00 81.81 142 THR A N 1
ATOM 1111 C CA . THR A 1 142 ? -12.592 -8.427 -1.262 1.00 81.81 142 THR A CA 1
ATOM 1112 C C . THR A 1 142 ? -14.052 -8.253 -0.832 1.00 81.81 142 THR A C 1
ATOM 1114 O O . THR A 1 142 ? -14.779 -7.428 -1.385 1.00 81.81 142 THR A O 1
ATOM 1117 N N . LYS A 1 143 ? -14.488 -9.006 0.189 1.00 80.62 143 LYS A N 1
ATOM 1118 C CA . LYS A 1 143 ? -15.844 -8.874 0.759 1.00 80.62 143 LYS A CA 1
ATOM 1119 C C . LYS A 1 143 ? -16.141 -7.439 1.204 1.00 80.62 143 LYS A C 1
ATOM 1121 O O . LYS A 1 143 ? -17.168 -6.900 0.814 1.00 80.62 143 LYS A O 1
ATOM 1126 N N . LYS A 1 144 ? -15.177 -6.797 1.883 1.00 79.69 144 LYS A N 1
ATOM 1127 C CA . LYS A 1 144 ? -15.239 -5.379 2.283 1.00 79.69 144 LYS A CA 1
ATOM 1128 C C . LYS A 1 144 ? -15.604 -4.461 1.113 1.00 79.69 144 LYS A C 1
ATOM 1130 O O . LYS A 1 144 ? -16.472 -3.606 1.247 1.00 79.69 144 LYS A O 1
ATOM 1135 N N . ARG A 1 145 ? -14.985 -4.664 -0.056 1.00 82.06 145 ARG A N 1
ATOM 1136 C CA . ARG A 1 145 ? -15.287 -3.874 -1.253 1.00 82.06 145 ARG A CA 1
ATOM 1137 C C . ARG A 1 145 ? -16.692 -4.136 -1.785 1.00 82.06 145 ARG A C 1
ATOM 1139 O O . ARG A 1 145 ? -17.390 -3.185 -2.106 1.00 82.06 145 ARG A O 1
ATOM 1146 N N . MET A 1 146 ? -17.112 -5.397 -1.866 1.00 82.75 146 MET A N 1
ATOM 1147 C CA . MET A 1 146 ? -18.463 -5.735 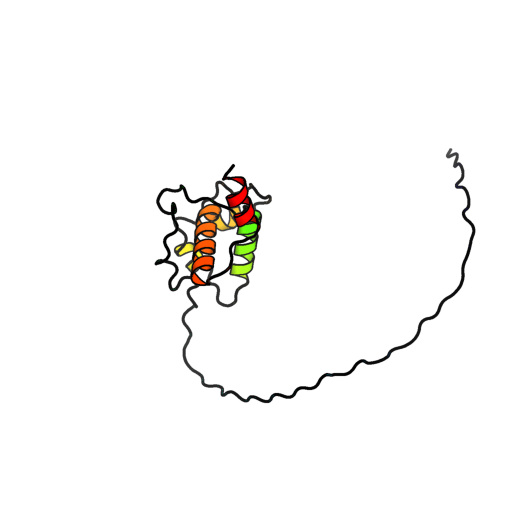-2.334 1.00 82.75 146 MET A CA 1
ATOM 1148 C C . MET A 1 146 ? -19.544 -5.137 -1.424 1.00 82.75 146 MET A C 1
ATOM 1150 O O . MET A 1 146 ? -20.526 -4.585 -1.913 1.00 82.75 146 MET A O 1
ATOM 1154 N N . GLU A 1 147 ? -19.340 -5.193 -0.108 1.00 80.06 147 GLU A N 1
ATOM 1155 C CA . GLU A 1 147 ? -20.234 -4.593 0.888 1.00 80.06 147 GLU A CA 1
ATOM 1156 C C . GLU A 1 147 ? -20.270 -3.062 0.765 1.00 80.06 147 GLU A C 1
ATOM 1158 O O . GLU A 1 147 ? -21.348 -2.473 0.748 1.00 80.06 147 GLU A O 1
ATOM 1163 N N . ALA A 1 148 ? -19.114 -2.411 0.596 1.00 78.81 148 ALA A N 1
ATOM 1164 C CA . ALA A 1 148 ? -19.021 -0.960 0.422 1.00 78.81 148 ALA A CA 1
ATOM 1165 C C . ALA A 1 148 ? -19.620 -0.455 -0.906 1.00 78.81 148 ALA A C 1
ATOM 1167 O O . ALA A 1 148 ? -20.163 0.653 -0.956 1.00 78.81 148 ALA A O 1
ATOM 1168 N N . GLU A 1 149 ? -19.511 -1.240 -1.982 1.00 78.75 149 GLU A N 1
ATOM 1169 C CA . GLU A 1 149 ? -20.176 -0.970 -3.262 1.00 78.75 149 GLU A CA 1
ATOM 1170 C C . GLU A 1 149 ? -21.701 -1.131 -3.108 1.00 78.75 149 GLU A C 1
ATOM 1172 O O . GLU A 1 149 ? -22.441 -0.225 -3.478 1.00 78.75 149 GLU A O 1
ATOM 1177 N N . THR A 1 150 ? -22.166 -2.206 -2.459 1.00 78.88 150 THR A N 1
ATOM 1178 C CA . TH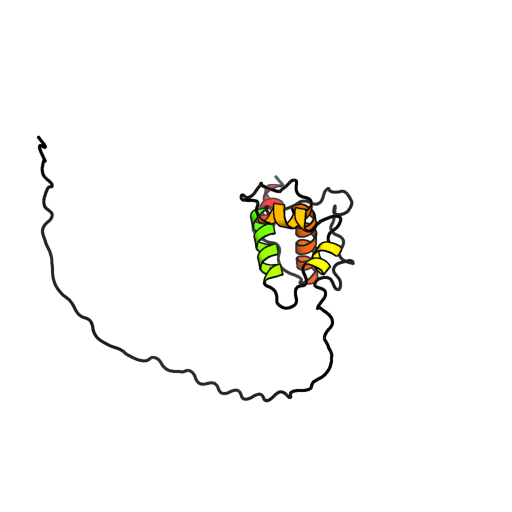R A 1 150 ? -23.602 -2.487 -2.243 1.00 78.88 150 THR A CA 1
ATOM 1179 C C . THR A 1 150 ? -24.277 -1.448 -1.341 1.00 78.88 150 THR A C 1
ATOM 1181 O O . THR A 1 150 ? -25.368 -0.975 -1.646 1.00 78.88 150 THR A O 1
ATOM 1184 N N . ASN A 1 151 ? -23.625 -1.046 -0.246 1.00 68.25 151 ASN A N 1
ATOM 1185 C CA . ASN A 1 151 ? -24.183 -0.096 0.724 1.00 68.25 151 ASN A CA 1
ATOM 1186 C C . ASN A 1 151 ? -24.176 1.365 0.229 1.00 68.25 151 ASN A C 1
ATOM 1188 O O . ASN A 1 151 ? -24.697 2.242 0.906 1.00 68.25 151 ASN A O 1
ATOM 1192 N N . SER A 1 152 ? -23.563 1.644 -0.925 1.00 63.47 152 SER A N 1
ATOM 1193 C CA . SER A 1 152 ? -23.498 2.984 -1.522 1.00 63.47 152 SER A CA 1
ATOM 1194 C C . SER A 1 152 ? -24.563 3.221 -2.601 1.00 63.47 152 SER A C 1
ATOM 1196 O O . SER A 1 152 ? -24.594 4.307 -3.173 1.00 63.47 152 SER A O 1
ATOM 1198 N N . THR A 1 153 ? -25.388 2.218 -2.925 1.00 52.88 153 THR A N 1
ATOM 1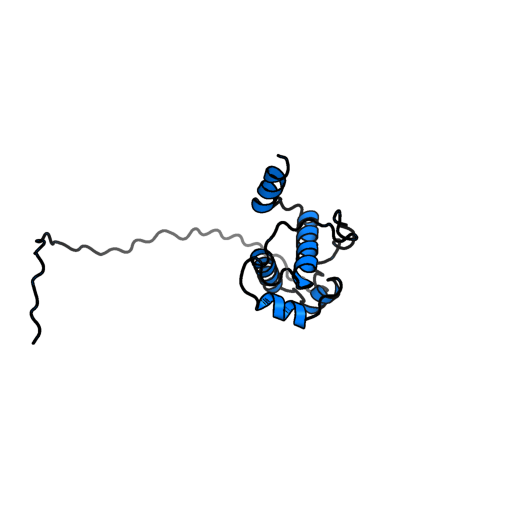199 C CA . THR A 1 153 ? -26.408 2.263 -3.995 1.00 52.88 153 THR A CA 1
ATOM 1200 C C . THR A 1 153 ? -27.840 2.392 -3.447 1.00 52.88 153 THR A C 1
ATOM 1202 O O . THR A 1 153 ? -28.799 2.033 -4.124 1.00 52.88 153 THR A O 1
ATOM 1205 N N . VAL A 1 154 ? -28.007 2.911 -2.229 1.00 40.25 154 VAL A N 1
ATOM 1206 C CA . VAL A 1 154 ? -29.318 3.174 -1.602 1.00 40.25 154 VAL A CA 1
ATOM 1207 C C . VAL A 1 154 ? -29.400 4.640 -1.214 1.00 40.25 154 VAL A C 1
ATOM 1209 O O . VAL A 1 154 ? -30.467 5.242 -1.455 1.00 40.25 154 VAL A O 1
#

Mean predicted aligned error: 15.95 Å

InterPro domains:
  IPR056143 Domain of unknown function DUF7726 [PF24852] (67-136)

Solvent-accessible surface area (backbone atoms only — not comparable to full-atom values): 10384 Å² total; per-residue (Å²): 136,91,82,87,82,83,84,84,86,81,87,85,84,86,86,81,89,87,86,87,79,94,77,89,81,79,86,84,83,74,90,74,88,72,91,75,77,94,77,86,89,71,89,72,67,72,67,60,95,50,78,75,40,83,81,52,78,61,80,37,59,91,74,72,65,45,83,79,69,70,44,43,50,54,50,48,50,52,51,55,53,49,70,67,38,86,71,60,54,66,67,69,51,36,76,70,33,77,84,39,53,72,66,50,46,49,54,48,66,72,46,73,54,56,69,42,46,71,86,40,58,42,49,61,40,51,49,52,51,55,52,36,51,31,59,77,69,69,50,79,81,53,66,65,42,54,52,57,57,60,73,68,75,120

Foldseek 3Di:
DDDDDDDDDDDDDDDDDDDDDDDDDDDDDDDDDDDDDDDDDDPPDQPLLCVVLVVDDDVCLVVVPDDFQAFLVRLLVVVVVQVVDPSRDVVSVQVPQPPADPVLVVCSNPDDDRHTSVVRSSRSSSSSVVVSVCVVVVHDDDPSVVVVVVVVPD

Secondary structure (DSSP, 8-state):
------PPP---------------------------------------TTTTTTT-PPTTTTTT-PPP-S-HHHHHHHHHHHHTSTT--HHHHHHHSTT--HHHHHHHHH--STTTTTTSHHHHHHHHHHHHHHHHTTPPPPHHHHHHHHTT--

Sequence (154 aa):
MPKKRKSDPIDGAVEPNGDPGSSKRARHDTDLDATMDASSAGVAAPITAYDGLRDIILEGEHDGTLRVYDDCDDVRRKIRLLCATPRFERDAWLNELNDVDDDDLKAFMEAKGPQVGADNPTYRSAYVYFEKVRIRDNRPKTKKRMEAETNSTV

Organism: NCBI:txid1314781

pLDDT: mean 72.87, std 20.86, range [32.41, 96.0]